Protein AF-A0A9E2Q7E2-F1 (afdb_monomer_lite)

Structure (mmCIF, N/CA/C/O backbone):
data_AF-A0A9E2Q7E2-F1
#
_entry.id   AF-A0A9E2Q7E2-F1
#
loop_
_atom_site.group_PDB
_atom_site.id
_atom_site.type_symbol
_atom_site.label_atom_id
_atom_site.label_alt_id
_atom_site.label_comp_id
_atom_site.label_asym_id
_atom_site.label_entity_id
_atom_site.label_seq_id
_atom_site.pdbx_PDB_ins_code
_atom_site.Cartn_x
_atom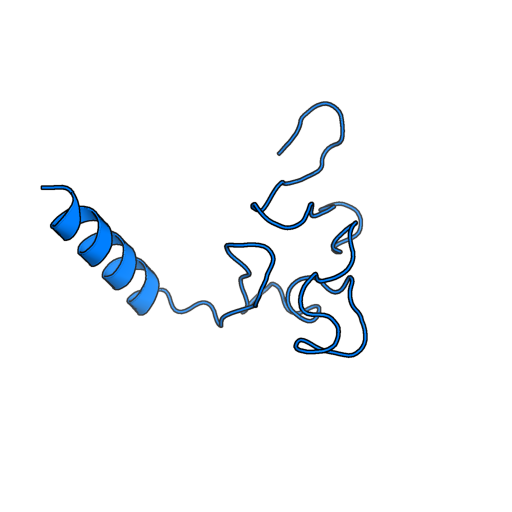_site.Cartn_y
_atom_site.Cartn_z
_atom_site.occupancy
_atom_site.B_iso_or_equiv
_atom_site.auth_seq_id
_atom_site.auth_comp_id
_atom_site.auth_asym_id
_atom_site.auth_atom_id
_atom_site.pdbx_PDB_model_num
ATOM 1 N N . MET A 1 1 ? -11.856 5.736 -0.136 1.00 89.88 1 MET A N 1
ATOM 2 C CA . MET A 1 1 ? -11.617 5.349 1.266 1.00 89.88 1 MET A CA 1
ATOM 3 C C . MET A 1 1 ? -12.944 4.887 1.816 1.00 89.88 1 MET A C 1
ATOM 5 O O . MET A 1 1 ? -13.947 5.511 1.499 1.00 89.88 1 MET A O 1
ATOM 9 N N . ASP A 1 2 ? -12.945 3.780 2.537 1.00 93.88 2 ASP A N 1
ATOM 10 C CA . ASP A 1 2 ? -14.114 3.270 3.242 1.00 93.88 2 ASP A CA 1
ATOM 11 C C . ASP A 1 2 ? -14.323 4.070 4.539 1.00 93.88 2 ASP A C 1
ATOM 13 O O . ASP A 1 2 ? -13.368 4.285 5.285 1.00 93.88 2 ASP A O 1
ATOM 17 N N . GLU A 1 3 ? -15.539 4.563 4.781 1.00 94.31 3 GLU A N 1
ATOM 18 C CA . GLU A 1 3 ? -15.820 5.484 5.895 1.00 94.31 3 GLU A CA 1
ATOM 19 C C . GLU A 1 3 ? -15.910 4.785 7.258 1.00 94.31 3 GLU A C 1
ATOM 21 O O . GLU A 1 3 ? -15.620 5.404 8.280 1.00 94.31 3 GLU A O 1
ATOM 26 N N . GLU A 1 4 ? -16.276 3.502 7.288 1.00 95.19 4 GLU A N 1
ATOM 27 C CA . GLU A 1 4 ? -16.413 2.731 8.529 1.00 95.19 4 GLU A CA 1
ATOM 28 C C . GLU A 1 4 ? -15.044 2.287 9.054 1.00 95.19 4 GLU A C 1
ATOM 30 O O . GLU A 1 4 ? -14.754 2.364 10.250 1.00 95.19 4 GLU A O 1
ATOM 35 N N . THR A 1 5 ? -14.175 1.853 8.145 1.00 95.38 5 THR A N 1
ATOM 36 C CA . THR A 1 5 ? -12.879 1.251 8.475 1.00 95.38 5 THR A CA 1
ATOM 37 C C . THR A 1 5 ? -11.703 2.208 8.289 1.00 95.38 5 THR A C 1
ATOM 39 O O . THR A 1 5 ? -10.656 2.030 8.912 1.00 95.38 5 THR A O 1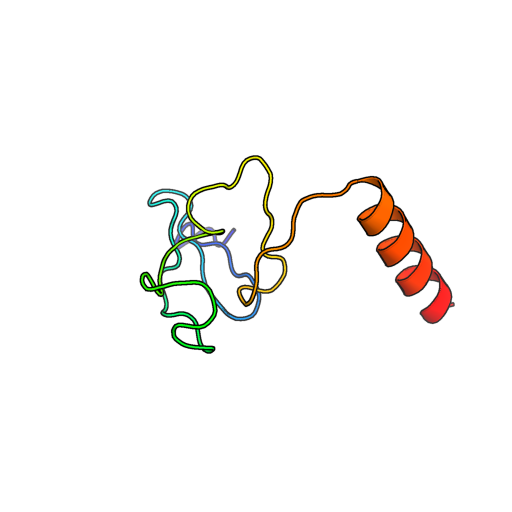
ATOM 42 N N . GLY A 1 6 ? -11.842 3.236 7.446 1.00 96.31 6 GLY A N 1
ATOM 43 C CA . GLY A 1 6 ? -10.746 4.124 7.041 1.00 96.31 6 GLY A CA 1
ATOM 44 C C . GLY A 1 6 ? -9.767 3.498 6.040 1.00 96.31 6 GLY A C 1
ATOM 45 O O . GLY A 1 6 ? -8.762 4.122 5.696 1.00 96.31 6 GLY A O 1
ATOM 46 N N . LEU A 1 7 ? -10.044 2.283 5.561 1.00 97.12 7 LEU A N 1
ATOM 47 C CA . LEU A 1 7 ? -9.183 1.550 4.638 1.00 97.12 7 LEU A CA 1
ATOM 48 C C . LEU A 1 7 ? -9.396 1.996 3.189 1.00 97.12 7 LEU A C 1
ATOM 50 O O . LEU A 1 7 ? -10.451 2.507 2.801 1.00 97.12 7 LEU A O 1
ATOM 54 N N . ILE A 1 8 ? -8.393 1.777 2.344 1.00 96.75 8 ILE A N 1
ATOM 55 C CA . ILE A 1 8 ? -8.486 2.035 0.905 1.00 96.75 8 ILE A CA 1
ATOM 56 C C . ILE A 1 8 ? -8.369 0.712 0.157 1.00 96.75 8 ILE A C 1
ATOM 58 O O . ILE A 1 8 ? -7.365 0.014 0.268 1.00 96.75 8 ILE A O 1
ATOM 62 N N . TYR A 1 9 ? -9.393 0.368 -0.620 1.00 95.31 9 TYR A N 1
ATOM 63 C CA . TYR A 1 9 ? -9.387 -0.835 -1.443 1.00 95.31 9 TYR A CA 1
ATOM 64 C C . TYR A 1 9 ? -8.726 -0.575 -2.802 1.00 95.31 9 TYR A C 1
ATOM 66 O O . TYR A 1 9 ? -9.181 0.280 -3.558 1.00 95.31 9 TYR A O 1
ATOM 74 N N . TYR A 1 10 ? -7.683 -1.347 -3.117 1.00 94.50 10 TYR A N 1
ATOM 75 C CA . TYR A 1 10 ? -6.913 -1.272 -4.368 1.00 94.50 10 TYR A CA 1
ATOM 76 C C . TYR A 1 10 ? -7.246 -2.418 -5.344 1.00 94.50 10 TYR A C 1
ATOM 78 O O . TYR A 1 10 ? -6.493 -2.709 -6.265 1.00 94.50 10 TYR A O 1
ATOM 86 N N . GLY A 1 11 ? -8.354 -3.136 -5.138 1.00 93.56 11 GLY A N 1
ATOM 87 C CA . GLY A 1 11 ? -8.764 -4.261 -5.991 1.00 93.56 11 GLY A CA 1
ATOM 88 C C . GLY A 1 11 ? -8.208 -5.624 -5.558 1.00 93.56 11 GLY A C 1
ATOM 89 O O . GLY A 1 11 ? -8.918 -6.631 -5.625 1.00 93.56 11 GLY A O 1
ATOM 90 N N . ARG A 1 12 ? -6.964 -5.697 -5.071 1.00 95.31 12 ARG A N 1
ATOM 91 C CA . ARG A 1 12 ? -6.390 -6.951 -4.527 1.00 95.31 12 ARG A CA 1
ATOM 92 C C . ARG A 1 12 ? -6.008 -6.895 -3.063 1.00 95.31 12 ARG A C 1
ATOM 94 O O . ARG A 1 12 ? -5.996 -7.936 -2.414 1.00 95.31 12 ARG A O 1
ATOM 101 N N . ARG A 1 13 ? -5.744 -5.701 -2.544 1.00 96.62 13 ARG A N 1
ATOM 102 C CA . ARG A 1 13 ? -5.377 -5.478 -1.149 1.00 96.62 13 ARG A CA 1
ATOM 103 C C . ARG A 1 13 ? -6.101 -4.259 -0.599 1.00 96.62 13 ARG A C 1
ATOM 105 O O . ARG A 1 13 ? -6.505 -3.368 -1.352 1.00 96.62 13 ARG A O 1
ATOM 112 N N . TYR A 1 14 ? -6.244 -4.238 0.717 1.00 97.50 14 TYR A N 1
ATOM 113 C CA . TYR A 1 14 ? -6.667 -3.066 1.468 1.00 97.50 14 TYR A CA 1
ATOM 114 C C . TYR A 1 14 ? -5.439 -2.404 2.093 1.00 97.50 14 TYR A C 1
ATOM 116 O O . TYR A 1 14 ? -4.611 -3.070 2.716 1.00 97.50 14 TYR A O 1
ATOM 124 N N . TYR A 1 15 ? -5.316 -1.100 1.890 1.00 97.69 15 TYR A N 1
ATOM 125 C CA . TYR A 1 15 ? -4.266 -0.260 2.450 1.00 97.69 15 TYR A CA 1
ATOM 126 C C . TYR A 1 15 ? -4.798 0.484 3.673 1.00 97.69 15 TYR A C 1
ATOM 128 O O . TYR A 1 15 ? -5.889 1.063 3.606 1.00 97.69 15 TYR A O 1
ATOM 136 N N . ASP A 1 16 ? -4.031 0.487 4.762 1.00 97.62 16 ASP A N 1
ATOM 137 C CA . ASP A 1 16 ? -4.302 1.325 5.927 1.00 97.62 16 ASP A CA 1
ATOM 138 C C . ASP A 1 16 ? -3.415 2.584 5.878 1.00 97.62 16 ASP A C 1
ATOM 140 O O . ASP A 1 16 ? -2.214 2.507 6.154 1.00 97.62 16 ASP A O 1
ATOM 144 N N . PRO A 1 17 ? -3.978 3.767 5.569 1.00 95.75 17 PRO A N 1
ATOM 145 C CA . PRO A 1 17 ? -3.213 5.008 5.508 1.00 95.75 17 PRO A CA 1
ATOM 146 C C . PRO A 1 17 ? -2.704 5.494 6.870 1.00 95.75 17 PRO A C 1
ATOM 148 O O . PRO A 1 17 ? -1.815 6.342 6.900 1.00 95.75 17 PRO A O 1
ATOM 151 N N . LYS A 1 18 ? -3.241 4.994 7.992 1.00 95.75 18 LYS A N 1
ATOM 152 C CA . LYS A 1 18 ? -2.744 5.325 9.336 1.00 95.75 18 LYS A CA 1
ATOM 153 C C . LYS A 1 18 ? -1.481 4.539 9.673 1.00 95.75 18 LYS A C 1
ATOM 155 O O . LYS A 1 18 ? -0.615 5.073 10.361 1.00 95.75 18 LYS A O 1
ATOM 160 N N . LEU A 1 19 ? -1.386 3.294 9.203 1.00 95.62 19 LEU A N 1
ATOM 161 C CA . LEU A 1 19 ? -0.209 2.441 9.397 1.00 95.62 19 LEU A CA 1
ATOM 162 C C . LEU A 1 19 ? 0.844 2.634 8.303 1.00 95.62 19 LEU A C 1
ATOM 164 O O . LEU A 1 19 ? 2.030 2.478 8.570 1.00 95.62 19 LEU A O 1
ATOM 168 N N . GLY A 1 20 ? 0.427 2.995 7.089 1.00 95.88 20 GLY A N 1
ATOM 169 C CA . GLY A 1 20 ? 1.324 3.079 5.938 1.00 95.88 20 GLY A CA 1
ATOM 170 C C . GLY A 1 20 ? 1.629 1.720 5.301 1.00 95.88 20 GLY A C 1
ATOM 171 O O . GLY A 1 20 ? 2.629 1.588 4.601 1.00 95.88 20 GLY A O 1
ATOM 172 N N . GLU A 1 21 ? 0.783 0.712 5.523 1.00 97.06 21 GLU A N 1
ATOM 173 C CA . GLU A 1 21 ? 1.011 -0.672 5.094 1.00 97.06 21 GLU A CA 1
ATOM 174 C C . GLU A 1 21 ? -0.259 -1.314 4.515 1.00 97.06 21 GLU A C 1
ATOM 176 O O . GLU A 1 21 ? -1.387 -0.843 4.706 1.00 97.06 21 GLU A O 1
ATOM 181 N N . TRP A 1 22 ? -0.080 -2.416 3.788 1.00 97.38 22 TRP A N 1
ATOM 182 C CA . TRP A 1 22 ? -1.180 -3.310 3.443 1.00 97.38 22 TRP A CA 1
ATOM 183 C C . TRP A 1 22 ? -1.645 -4.063 4.686 1.00 97.38 22 TRP A C 1
ATOM 185 O O . TRP A 1 22 ? -0.830 -4.489 5.496 1.00 97.38 22 TRP 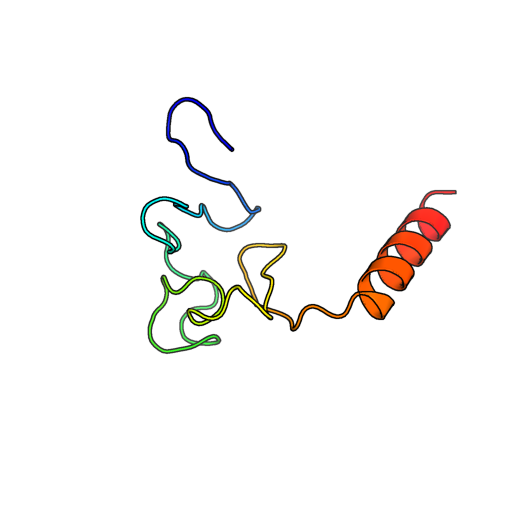A O 1
ATOM 195 N N . ILE A 1 23 ? -2.948 -4.316 4.806 1.00 97.19 23 ILE A N 1
ATOM 196 C CA . ILE A 1 23 ? -3.479 -5.147 5.903 1.00 97.19 23 ILE A CA 1
ATOM 197 C C . ILE A 1 23 ? -3.533 -6.638 5.541 1.00 97.19 23 ILE A C 1
ATOM 199 O O . ILE A 1 23 ? -3.743 -7.492 6.400 1.00 97.19 23 ILE A O 1
ATOM 203 N N . ASN A 1 24 ? -3.372 -6.966 4.257 1.00 95.81 24 ASN A N 1
ATOM 204 C CA . ASN A 1 24 ? -3.339 -8.334 3.748 1.00 95.81 24 ASN A CA 1
ATOM 205 C C . ASN A 1 24 ? -1.989 -8.606 3.074 1.00 95.81 24 ASN A C 1
ATOM 207 O O . ASN A 1 24 ? -1.457 -7.723 2.399 1.00 95.81 24 ASN A O 1
ATOM 211 N N . CYS A 1 25 ? -1.480 -9.836 3.207 1.00 96.75 25 CYS A N 1
ATOM 212 C CA . CYS A 1 25 ? -0.274 -10.279 2.508 1.00 96.75 25 CYS A CA 1
ATOM 213 C C . CYS A 1 25 ? -0.375 -10.066 0.993 1.00 96.75 25 CYS A C 1
ATOM 215 O O . CYS A 1 25 ? -1.438 -10.262 0.399 1.00 96.75 25 CYS A O 1
ATOM 217 N N . ASP A 1 26 ? 0.763 -9.776 0.362 1.00 95.56 26 ASP A N 1
ATOM 218 C CA . ASP A 1 26 ? 0.892 -9.802 -1.091 1.00 95.56 26 ASP A CA 1
ATOM 219 C C . ASP A 1 26 ? 0.487 -11.176 -1.667 1.00 95.56 26 ASP A C 1
ATOM 221 O O . ASP A 1 26 ? 1.120 -12.188 -1.340 1.00 95.56 26 ASP A O 1
ATOM 225 N N . PRO A 1 27 ? -0.539 -11.251 -2.537 1.00 95.50 27 PRO A N 1
ATOM 226 C CA . PRO A 1 27 ? -0.966 -12.511 -3.142 1.00 95.50 27 PRO A CA 1
ATOM 227 C C . PRO A 1 27 ? 0.084 -13.112 -4.087 1.00 95.50 27 PRO A C 1
ATOM 229 O O . PRO A 1 27 ? -0.005 -14.293 -4.417 1.00 95.50 27 PRO A O 1
ATOM 232 N N . LYS A 1 28 ? 1.087 -12.336 -4.518 1.00 94.56 28 LYS A N 1
ATOM 233 C CA . LYS A 1 28 ? 2.229 -12.838 -5.293 1.00 94.56 28 LYS A CA 1
ATOM 234 C C . LYS A 1 28 ? 3.336 -13.415 -4.405 1.00 94.56 28 LYS A C 1
ATOM 236 O O . LYS A 1 28 ? 4.307 -13.956 -4.929 1.00 94.56 28 LYS A O 1
ATOM 241 N N . GLY A 1 29 ? 3.214 -13.323 -3.081 1.00 94.19 29 GLY A N 1
ATOM 242 C CA . GLY A 1 29 ? 4.257 -13.736 -2.148 1.00 94.19 29 GLY A CA 1
ATOM 243 C C . GLY A 1 29 ? 5.475 -12.811 -2.211 1.00 94.19 29 GLY A C 1
ATOM 244 O O . GLY A 1 29 ? 5.346 -11.605 -2.392 1.00 94.19 29 GLY A O 1
ATOM 245 N N . PHE A 1 30 ? 6.676 -13.368 -2.064 1.00 94.19 30 PHE A N 1
ATOM 246 C CA . PHE A 1 30 ? 7.920 -12.609 -1.861 1.00 94.19 30 PHE A CA 1
ATOM 247 C C . PHE A 1 30 ? 8.508 -11.953 -3.128 1.00 94.19 30 PHE A C 1
ATOM 249 O O . PHE A 1 30 ? 9.711 -11.708 -3.195 1.00 94.19 30 PHE A O 1
ATOM 256 N N . VAL A 1 31 ? 7.688 -11.691 -4.151 1.00 90.75 31 VAL A N 1
ATOM 257 C CA . VAL A 1 31 ? 8.143 -11.119 -5.434 1.00 90.75 31 VAL A CA 1
ATOM 258 C C . VAL A 1 31 ? 8.609 -9.673 -5.268 1.00 90.75 31 VAL A C 1
ATOM 260 O O . VAL A 1 31 ? 9.619 -9.288 -5.852 1.00 90.75 31 VAL A O 1
ATOM 263 N N . ASP A 1 32 ? 7.917 -8.902 -4.430 1.00 84.62 32 ASP A N 1
ATOM 264 C CA . ASP A 1 32 ? 8.167 -7.467 -4.252 1.00 84.62 32 ASP A CA 1
ATOM 265 C C . ASP A 1 32 ? 9.032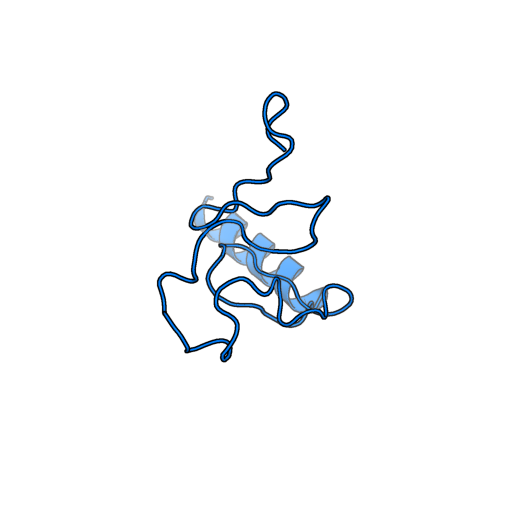 -7.173 -3.003 1.00 84.62 32 ASP A C 1
ATOM 267 O O . ASP A 1 32 ? 9.277 -6.018 -2.649 1.00 84.62 32 ASP A O 1
ATOM 271 N N . GLY A 1 33 ? 9.527 -8.225 -2.338 1.00 89.31 33 GLY A N 1
ATOM 272 C CA . GLY A 1 33 ? 10.397 -8.149 -1.167 1.00 89.31 33 GLY A CA 1
ATOM 273 C C . GLY A 1 33 ? 10.016 -9.126 -0.054 1.00 89.31 33 GLY A C 1
ATOM 274 O O . GLY A 1 33 ? 9.058 -9.890 -0.151 1.00 89.31 33 GLY A O 1
ATOM 275 N N . LEU A 1 34 ? 10.789 -9.097 1.035 1.00 94.88 34 LEU A N 1
ATOM 276 C CA . LEU A 1 34 ? 10.572 -9.977 2.190 1.00 94.88 34 LEU A CA 1
ATOM 277 C C . LEU A 1 34 ? 9.377 -9.554 3.056 1.00 94.88 34 LEU A C 1
ATOM 279 O O . LEU A 1 34 ? 8.785 -10.395 3.729 1.00 94.88 34 LEU A O 1
ATOM 283 N N . ASN A 1 35 ? 9.022 -8.266 3.049 1.00 95.75 35 ASN A N 1
ATOM 284 C CA . ASN A 1 35 ? 7.859 -7.763 3.769 1.00 95.75 35 ASN A CA 1
ATOM 285 C C . ASN A 1 35 ? 6.622 -7.793 2.859 1.00 95.75 35 ASN A C 1
ATOM 287 O O . ASN A 1 35 ? 6.445 -6.911 2.022 1.00 95.75 35 ASN A O 1
ATOM 291 N N . LEU A 1 36 ? 5.750 -8.782 3.069 1.00 96.62 36 LEU A N 1
ATOM 292 C CA . LEU A 1 36 ? 4.508 -8.966 2.303 1.00 96.62 36 LEU A CA 1
ATOM 293 C C . LEU A 1 36 ? 3.445 -7.884 2.555 1.00 96.62 36 LEU A C 1
ATOM 295 O O . LEU A 1 36 ? 2.421 -7.881 1.872 1.00 96.62 36 LEU A O 1
ATOM 299 N N . TYR A 1 37 ? 3.676 -6.995 3.522 1.00 97.19 37 TYR A N 1
ATOM 300 C CA . TYR A 1 37 ? 2.764 -5.919 3.907 1.00 97.19 37 TYR A CA 1
ATOM 301 C C . TYR A 1 37 ? 3.280 -4.530 3.511 1.00 97.19 37 TYR A C 1
ATOM 303 O O . TYR A 1 37 ? 2.542 -3.553 3.608 1.00 97.19 37 TYR A O 1
ATOM 311 N N . ALA A 1 38 ? 4.517 -4.421 3.014 1.00 96.56 38 ALA A N 1
ATOM 312 C CA . ALA A 1 38 ? 5.096 -3.132 2.653 1.00 96.56 38 ALA A CA 1
ATOM 313 C C . ALA A 1 38 ? 4.301 -2.455 1.527 1.00 96.56 38 ALA A C 1
ATOM 315 O O . ALA A 1 38 ? 4.141 -3.002 0.431 1.00 96.56 38 ALA A O 1
ATOM 316 N N . PHE A 1 39 ? 3.856 -1.224 1.771 1.00 96.19 39 PHE A N 1
ATOM 317 C CA . PHE A 1 39 ? 3.290 -0.388 0.723 1.00 96.19 39 PHE A CA 1
ATOM 318 C C . PHE A 1 39 ? 4.428 0.215 -0.103 1.00 96.19 39 PHE A C 1
ATOM 320 O O . PHE A 1 39 ? 5.290 0.905 0.435 1.00 96.19 39 PHE A O 1
ATOM 327 N N . VAL A 1 40 ? 4.459 -0.074 -1.410 1.00 94.75 40 VAL A N 1
ATOM 328 C CA . VAL A 1 40 ? 5.418 0.485 -2.389 1.00 94.75 40 VAL A CA 1
ATOM 329 C C . VAL A 1 40 ? 6.887 0.506 -1.924 1.00 94.75 40 VAL A C 1
ATOM 331 O O . VAL A 1 40 ? 7.625 1.464 -2.156 1.00 94.75 40 VAL A O 1
ATOM 334 N N . MET A 1 41 ? 7.332 -0.568 -1.260 1.00 93.12 41 MET A N 1
ATOM 335 C CA . MET A 1 41 ? 8.670 -0.683 -0.654 1.00 93.12 41 MET A CA 1
ATOM 336 C C . MET A 1 41 ? 9.036 0.468 0.306 1.00 93.12 41 MET A C 1
ATOM 338 O O . MET A 1 41 ? 10.198 0.870 0.366 1.00 93.12 41 MET A O 1
ATOM 342 N N . ASN A 1 42 ? 8.058 1.010 1.033 1.00 93.94 42 ASN A N 1
ATOM 343 C CA . ASN A 1 42 ? 8.213 2.150 1.942 1.00 93.94 42 ASN A CA 1
ATOM 344 C C . ASN A 1 42 ? 8.732 3.428 1.260 1.00 93.94 42 ASN A C 1
ATOM 346 O O . ASN A 1 42 ? 9.348 4.273 1.906 1.00 93.94 42 ASN A O 1
ATOM 350 N N . ASP A 1 43 ? 8.475 3.582 -0.041 1.00 93.69 43 ASP A N 1
ATOM 351 C CA . ASP A 1 43 ? 8.913 4.734 -0.831 1.00 93.69 43 ASP A CA 1
ATOM 352 C C . ASP A 1 43 ? 7.759 5.338 -1.665 1.00 93.69 43 ASP A C 1
ATOM 354 O O . ASP A 1 43 ? 7.781 5.322 -2.900 1.00 93.69 43 ASP A O 1
ATOM 358 N N . PRO A 1 44 ? 6.706 5.857 -1.000 1.00 92.50 44 PRO A N 1
ATOM 359 C CA . PRO A 1 44 ? 5.488 6.337 -1.658 1.00 92.50 44 PRO A CA 1
ATOM 360 C C . PRO A 1 44 ? 5.633 7.695 -2.346 1.00 92.50 44 PRO A C 1
ATOM 362 O O . PRO A 1 44 ? 4.688 8.166 -2.970 1.00 92.50 44 PRO A O 1
ATOM 365 N N . LEU A 1 45 ? 6.798 8.341 -2.245 1.00 91.06 45 LEU A N 1
ATOM 366 C CA . LEU A 1 45 ? 7.043 9.625 -2.902 1.00 91.06 45 LEU A CA 1
ATOM 367 C C . LEU A 1 45 ? 7.265 9.471 -4.407 1.00 91.06 45 LEU A C 1
ATOM 369 O O . LEU A 1 45 ? 6.926 10.371 -5.171 1.00 91.06 45 LEU A O 1
ATOM 373 N N . ILE A 1 46 ? 7.849 8.346 -4.827 1.00 89.62 46 ILE A N 1
ATOM 374 C CA . ILE A 1 46 ? 8.221 8.109 -6.227 1.00 89.62 46 ILE A CA 1
ATOM 375 C C . ILE A 1 46 ? 7.616 6.8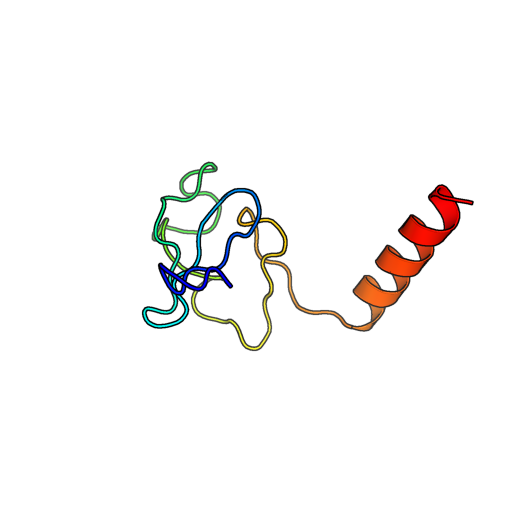32 -6.808 1.00 89.62 46 ILE A C 1
ATOM 377 O O . ILE A 1 46 ? 7.793 6.567 -7.998 1.00 89.62 46 ILE A O 1
ATOM 381 N N . LYS A 1 47 ? 6.912 6.037 -5.996 1.00 92.50 47 LYS A N 1
ATOM 382 C CA . LYS A 1 47 ? 6.293 4.780 -6.418 1.00 92.50 47 LYS A CA 1
ATOM 383 C C . LYS A 1 47 ? 4.793 4.778 -6.166 1.00 92.50 47 LYS A C 1
ATOM 385 O O . LYS A 1 47 ? 4.313 5.296 -5.163 1.00 92.50 47 LYS A O 1
ATOM 390 N N . VAL A 1 48 ? 4.075 4.114 -7.063 1.00 91.19 48 VAL A N 1
ATOM 391 C CA . VAL A 1 48 ? 2.626 3.903 -7.002 1.00 91.19 48 VAL A CA 1
ATOM 392 C C . VAL A 1 48 ? 2.306 2.428 -7.225 1.00 91.19 48 VAL A C 1
ATOM 394 O O . VAL A 1 48 ? 2.925 1.790 -8.072 1.00 91.19 48 VAL A O 1
ATOM 397 N N . ASP A 1 49 ? 1.332 1.879 -6.502 1.00 91.81 49 ASP A N 1
ATOM 398 C CA . ASP A 1 49 ? 0.744 0.560 -6.775 1.00 91.81 49 ASP A CA 1
ATOM 399 C C . ASP A 1 49 ? -0.734 0.768 -7.101 1.00 91.81 49 ASP A C 1
ATOM 401 O O . ASP A 1 49 ? -1.512 1.131 -6.227 1.00 91.81 49 ASP A O 1
ATOM 405 N N . LEU A 1 50 ? -1.118 0.597 -8.366 1.00 90.62 50 LEU A N 1
ATOM 406 C CA . LEU A 1 50 ? -2.479 0.895 -8.830 1.00 90.62 50 LEU A CA 1
ATOM 407 C C . LEU A 1 50 ? -3.477 -0.232 -8.537 1.00 90.62 50 LEU A C 1
ATOM 409 O O . LEU A 1 50 ? -4.681 0.008 -8.534 1.00 90.62 50 LEU A O 1
ATOM 413 N N . TYR A 1 51 ? -2.990 -1.453 -8.301 1.00 91.44 51 TYR A N 1
ATOM 414 C CA . TYR A 1 51 ? -3.828 -2.658 -8.248 1.00 91.44 51 TYR A CA 1
ATOM 415 C C . TYR A 1 51 ? -3.622 -3.493 -6.981 1.00 91.44 51 TYR A C 1
ATOM 417 O O . TYR A 1 51 ? -4.212 -4.567 -6.841 1.00 91.44 51 TYR A O 1
ATOM 425 N N . GLY A 1 52 ? -2.764 -3.036 -6.068 1.00 92.38 52 GLY A N 1
ATOM 426 C CA . GLY A 1 52 ? -2.356 -3.800 -4.900 1.00 92.38 52 GLY A CA 1
ATOM 427 C C . GLY A 1 52 ? -1.583 -5.060 -5.287 1.00 92.38 52 GLY A C 1
ATOM 428 O O . GLY A 1 52 ? -1.839 -6.104 -4.694 1.00 92.38 52 GLY A O 1
ATOM 429 N N . LEU A 1 53 ? -0.698 -4.991 -6.288 1.00 90.56 53 LEU A N 1
ATOM 430 C CA . LEU A 1 53 ? 0.055 -6.149 -6.800 1.00 90.56 53 LEU A CA 1
ATOM 431 C C . LEU A 1 53 ? 1.509 -5.869 -7.182 1.00 90.56 53 LEU A C 1
ATOM 433 O O . LEU A 1 53 ? 2.304 -6.803 -7.243 1.00 90.56 53 LEU A O 1
ATOM 437 N N . TYR A 1 54 ? 1.830 -4.654 -7.605 1.00 87.00 54 TYR A N 1
ATOM 438 C CA . TYR A 1 54 ? 3.190 -4.286 -7.977 1.00 87.00 54 TYR A CA 1
ATOM 439 C C . TYR A 1 54 ? 3.304 -2.776 -7.993 1.00 87.00 54 TYR A C 1
ATOM 441 O O . TYR A 1 54 ? 2.431 -2.066 -8.499 1.00 87.00 54 TYR A O 1
ATOM 449 N N . TYR A 1 55 ? 4.416 -2.284 -7.465 1.00 88.31 55 TYR A N 1
ATOM 450 C CA . TYR A 1 55 ? 4.730 -0.876 -7.575 1.00 88.31 55 TYR A CA 1
ATOM 451 C C . TYR A 1 55 ? 5.306 -0.566 -8.963 1.00 88.31 55 TYR A C 1
ATOM 453 O O . TYR A 1 55 ?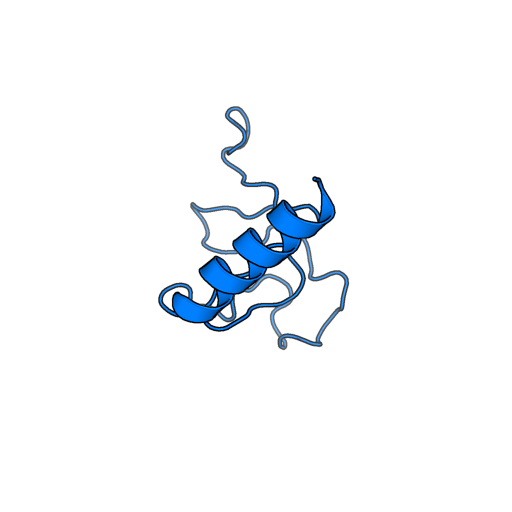 5.988 -1.380 -9.584 1.00 88.31 55 TYR A O 1
ATOM 461 N N . ASN A 1 56 ? 5.066 0.650 -9.433 1.00 88.75 56 ASN A N 1
ATOM 462 C CA . ASN A 1 56 ? 5.747 1.259 -10.565 1.00 88.75 56 ASN A CA 1
ATOM 463 C C . ASN A 1 56 ? 6.337 2.587 -10.117 1.00 88.75 56 ASN A C 1
ATOM 465 O O . ASN A 1 56 ? 5.841 3.204 -9.175 1.00 88.75 56 ASN A O 1
ATOM 469 N N . PHE A 1 57 ? 7.372 3.051 -10.809 1.00 88.69 57 PHE A N 1
ATOM 470 C CA . PHE A 1 57 ? 7.806 4.432 -10.650 1.00 88.69 57 PHE A CA 1
ATOM 471 C C . PHE A 1 57 ? 6.745 5.358 -11.231 1.00 88.69 57 PHE A C 1
ATOM 473 O O . PHE A 1 57 ? 6.263 5.136 -12.345 1.00 88.69 57 PHE A O 1
ATOM 480 N N . TYR A 1 58 ? 6.404 6.401 -10.485 1.00 80.38 58 TYR A N 1
ATOM 481 C CA . TYR A 1 58 ? 5.549 7.451 -10.999 1.00 80.38 58 TYR A CA 1
ATOM 482 C C . TYR A 1 58 ? 6.260 8.140 -12.170 1.00 80.38 58 TYR A C 1
ATOM 484 O O . TYR A 1 58 ? 7.322 8.745 -12.007 1.00 80.38 58 TYR A O 1
ATOM 492 N N . ASN A 1 59 ? 5.682 8.026 -13.366 1.00 77.50 59 ASN A N 1
ATOM 493 C CA . ASN A 1 59 ? 6.121 8.755 -14.547 1.00 77.50 59 ASN A CA 1
ATOM 494 C C . ASN A 1 59 ? 4.914 9.492 -15.144 1.00 77.50 59 ASN A C 1
ATOM 496 O O . ASN A 1 59 ? 4.099 8.859 -15.825 1.00 77.50 59 ASN A O 1
ATOM 500 N N . PRO A 1 60 ? 4.809 10.819 -14.945 1.00 71.50 60 PRO A N 1
ATOM 501 C CA . PRO A 1 60 ? 3.639 11.588 -15.368 1.00 71.50 60 PRO A CA 1
ATOM 502 C C . PRO A 1 60 ? 3.405 11.544 -16.886 1.00 71.50 60 PRO A C 1
ATOM 504 O O . PRO A 1 60 ? 2.282 11.724 -17.348 1.00 71.50 60 PRO A O 1
ATOM 507 N N . ASN A 1 61 ? 4.443 11.257 -17.679 1.00 75.19 61 ASN A N 1
ATOM 508 C CA . ASN A 1 61 ? 4.329 11.187 -19.135 1.00 75.19 61 ASN A CA 1
ATOM 509 C C . ASN A 1 61 ? 3.729 9.857 -19.627 1.00 75.19 61 ASN A C 1
ATOM 511 O O . ASN A 1 61 ? 3.162 9.813 -20.717 1.00 75.19 61 ASN A O 1
ATOM 515 N N . ILE A 1 62 ? 3.843 8.774 -18.846 1.00 67.31 62 ILE A N 1
ATOM 516 C CA . ILE A 1 62 ? 3.313 7.450 -19.215 1.00 67.31 62 ILE A CA 1
ATOM 517 C C . ILE A 1 62 ? 1.831 7.344 -18.846 1.00 67.31 62 ILE A C 1
ATOM 519 O O . ILE A 1 62 ? 1.047 6.846 -19.646 1.00 67.31 62 ILE A O 1
ATOM 523 N N . GLU A 1 63 ? 1.416 7.865 -17.690 1.00 67.31 63 GLU A N 1
ATOM 524 C CA . GLU A 1 63 ? 0.006 7.836 -17.267 1.00 67.31 63 GLU A CA 1
ATOM 525 C C . GLU A 1 63 ? -0.913 8.575 -18.244 1.00 67.31 63 GLU A C 1
ATOM 527 O O . GLU A 1 63 ? -1.951 8.042 -18.640 1.00 67.31 63 GLU A O 1
ATOM 532 N N . ALA A 1 64 ? -0.496 9.754 -18.715 1.00 65.75 64 ALA A N 1
ATOM 533 C CA . ALA A 1 64 ? -1.223 10.488 -19.747 1.00 65.75 64 ALA A CA 1
ATOM 534 C C . ALA A 1 64 ? -1.364 9.664 -21.041 1.00 65.75 64 ALA A C 1
ATOM 536 O O . ALA A 1 64 ? -2.429 9.644 -21.658 1.00 65.75 64 ALA A O 1
ATOM 537 N N . ALA A 1 65 ? -0.315 8.934 -21.434 1.00 66.88 65 ALA A N 1
ATOM 538 C CA . ALA A 1 65 ? -0.352 8.058 -22.601 1.00 66.88 65 ALA A CA 1
ATOM 539 C C . ALA A 1 65 ? -1.262 6.833 -22.388 1.00 66.88 65 ALA A C 1
ATOM 541 O O . ALA A 1 65 ? -2.014 6.473 -23.293 1.00 66.88 65 ALA A O 1
ATOM 542 N N . GLN A 1 66 ? -1.253 6.227 -21.196 1.00 66.12 66 GLN A N 1
ATOM 543 C CA . GLN A 1 66 ? -2.108 5.090 -20.850 1.00 66.12 66 GLN A CA 1
ATOM 544 C C . GLN A 1 66 ? -3.591 5.481 -20.852 1.00 66.12 66 GLN A C 1
ATOM 546 O O . GLN A 1 66 ? -4.405 4.769 -21.433 1.00 66.12 66 GLN A O 1
ATOM 551 N N . ILE A 1 67 ? -3.938 6.622 -20.247 1.00 65.38 67 ILE A N 1
ATOM 552 C CA . ILE A 1 67 ? -5.310 7.151 -20.215 1.00 65.38 67 ILE A CA 1
ATOM 553 C C . ILE A 1 67 ? -5.792 7.462 -21.634 1.00 65.38 67 ILE A C 1
ATOM 555 O O . ILE A 1 67 ? -6.894 7.067 -22.008 1.00 65.38 67 ILE A O 1
ATOM 559 N N . ASN A 1 68 ? -4.950 8.098 -22.453 1.00 70.19 68 ASN A N 1
ATOM 560 C CA . ASN A 1 68 ? -5.274 8.367 -23.854 1.00 70.19 68 ASN A CA 1
ATOM 561 C C . ASN A 1 68 ? -5.499 7.077 -24.655 1.00 70.19 68 ASN A C 1
ATOM 563 O O . ASN A 1 68 ? -6.449 7.005 -25.429 1.00 70.19 68 ASN A O 1
ATOM 567 N N . TYR A 1 69 ? -4.671 6.050 -24.446 1.00 70.44 69 TYR A N 1
ATOM 568 C CA . TYR A 1 69 ? -4.842 4.746 -25.088 1.00 70.44 69 TYR A CA 1
ATOM 569 C C . TYR A 1 69 ? -6.133 4.051 -24.647 1.00 70.44 69 TYR A C 1
ATOM 571 O O . TYR A 1 69 ? -6.883 3.578 -25.495 1.00 70.44 69 TYR A O 1
ATOM 579 N N . GLN A 1 70 ? -6.429 4.025 -23.343 1.00 67.62 70 GLN A N 1
ATOM 580 C CA . GLN A 1 70 ? -7.675 3.442 -22.849 1.00 67.62 70 GLN A CA 1
ATOM 581 C C . GLN A 1 70 ? -8.882 4.179 -23.432 1.00 67.62 70 GLN A C 1
ATOM 583 O O . GLN A 1 70 ? -9.734 3.524 -24.010 1.00 67.62 70 GLN A O 1
ATOM 588 N N . ASN A 1 71 ? -8.906 5.516 -23.408 1.00 69.62 71 ASN A N 1
ATOM 589 C CA . ASN A 1 71 ? -9.985 6.322 -23.995 1.00 69.62 71 ASN A CA 1
ATOM 590 C C . ASN A 1 71 ? -10.157 6.105 -25.511 1.00 69.62 71 ASN A C 1
ATOM 592 O O . ASN A 1 71 ? -11.275 6.183 -26.016 1.00 69.62 71 ASN A O 1
ATOM 596 N N . ALA A 1 72 ? -9.075 5.823 -26.241 1.00 71.31 72 ALA A N 1
ATOM 597 C CA . ALA A 1 72 ? -9.123 5.519 -27.672 1.00 71.31 72 ALA A CA 1
ATOM 598 C C . ALA A 1 72 ? -9.701 4.128 -27.991 1.00 71.31 72 ALA A C 1
ATOM 600 O O . ALA A 1 72 ? -10.138 3.912 -29.113 1.00 71.31 72 ALA A O 1
ATOM 601 N N . LEU A 1 73 ? -9.706 3.191 -27.037 1.00 73.50 73 LEU A N 1
ATOM 602 C CA . LEU A 1 73 ? -10.265 1.844 -27.214 1.00 73.50 73 LEU A CA 1
ATOM 603 C C . LEU A 1 73 ? -11.762 1.744 -26.874 1.00 73.50 73 LEU A C 1
ATOM 605 O O . LEU A 1 73 ? -12.379 0.721 -27.161 1.00 73.50 73 LEU A O 1
ATOM 609 N N . ILE A 1 74 ? -12.328 2.769 -26.229 1.00 68.12 74 ILE A N 1
ATOM 610 C CA . ILE A 1 74 ? -13.736 2.815 -25.781 1.00 68.12 74 ILE A CA 1
ATOM 611 C C . ILE A 1 74 ? -14.617 3.709 -26.671 1.00 68.12 74 ILE A C 1
ATOM 613 O O . ILE A 1 74 ? -15.806 3.848 -26.386 1.00 68.12 74 ILE A O 1
ATOM 617 N N . ASN A 1 75 ? -14.049 4.290 -27.735 1.00 51.91 75 ASN A N 1
ATOM 618 C CA . ASN A 1 75 ? -14.752 4.993 -28.816 1.00 51.91 75 ASN A CA 1
ATOM 619 C C . ASN A 1 75 ? -14.649 4.187 -30.113 1.00 51.91 75 ASN A C 1
ATOM 621 O O . ASN A 1 75 ? -15.604 4.260 -30.917 1.00 51.91 75 ASN A O 1
#

Sequence (75 aa):
MDEETGLIYYGRRYYDPKLGEWINCDPKGFVDGLNLYAFVMNDPLIKVDLYGLYYNFYNPNIEAAQINYQNALIN

pLDDT: mean 87.97, std 11.23, range [51.91, 97.69]

Foldseek 3Di:
DDPVPCWDALQPFIDRPVVQWTPDFAPVAQPAHPDRTHDQVVCVVQWDDNRSHDIDGDDPVVVVVVVVVVVVVVD

Radius of gyration: 14.09 Å; chains: 1; bounding box: 27×25×38 Å

Secondary structure (DSSP, 8-state):
--TTT--EE-SS-EEETTTTEESS--TT-TTS-S-TTBSGGG-TTTEE-SSSS--EE--HHHHHHHHHHHHHH--